Protein AF-A0A2E0BUH3-F1 (afdb_monomer)

Secondary structure (DSSP, 8-state):
--S-B-TTS-EEE---SSSSB--EEEEEE-TT--TTSPPEEEEEES-EEES-S---EEEEEEE-TT--EEEEEEEE----TT-EEESB-SEEE--TTSEEEEEE--BGGGTT-EEEEEEEETTEEEEEEEEEE-

Nearest PDB structures (foldseek):
  6oil-assembly1_A  TM=3.340E-01  e=2.137E-02  Homo sapiens
  4e42-assembly1_B  TM=4.053E-01  e=1.867E-01  Homo sapiens
  6dfx-assembly2_J  TM=4.328E-01  e=7.921E-01  Homo sapiens
  7yaq-assembly1_A-2  TM=2.863E-01  e=7.087E-01  Cucumis sativus
  7w4b-assembly1_A  TM=2.126E-01  e=9.893E-01  Cucumis sativus

pLDDT: mean 78.96, std 17.27, range [40.0, 96.69]

Structure (mmCIF, N/CA/C/O backbone):
data_AF-A0A2E0BUH3-F1
#
_entry.id   AF-A0A2E0BUH3-F1
#
loop_
_atom_site.group_PDB
_atom_site.id
_atom_site.type_symbol
_atom_site.label_atom_id
_atom_site.label_alt_id
_atom_site.label_comp_id
_atom_site.label_asym_id
_atom_site.label_entity_id
_atom_site.label_seq_id
_atom_site.pdbx_PDB_ins_code
_atom_site.Cartn_x
_atom_site.Cartn_y
_atom_site.Cartn_z
_atom_site.occupancy
_atom_site.B_iso_or_equiv
_atom_site.auth_seq_id
_atom_site.auth_comp_id
_atom_site.auth_asym_id
_atom_site.auth_atom_id
_atom_site.pdbx_PDB_model_num
ATOM 1 N N . MET A 1 1 ? -11.922 0.993 1.894 1.00 74.38 1 MET A N 1
ATOM 2 C CA . MET A 1 1 ? -11.289 0.314 0.738 1.00 74.38 1 MET A CA 1
ATOM 3 C C . MET A 1 1 ? -12.324 0.032 -0.353 1.00 74.38 1 MET A C 1
ATOM 5 O O . MET A 1 1 ? -13.446 -0.315 -0.006 1.00 74.38 1 MET A O 1
ATOM 9 N N . ARG A 1 2 ? -11.995 0.189 -1.646 1.00 84.69 2 ARG A N 1
ATOM 10 C CA . ARG A 1 2 ? -12.880 -0.177 -2.778 1.00 84.69 2 ARG A CA 1
ATOM 11 C C . ARG A 1 2 ? -12.245 -1.276 -3.639 1.00 84.69 2 ARG A C 1
ATOM 13 O O . ARG A 1 2 ? -12.084 -1.095 -4.842 1.00 84.69 2 ARG A O 1
ATOM 20 N N . LEU A 1 3 ? -11.856 -2.376 -3.005 1.00 91.62 3 LEU A N 1
ATOM 21 C CA . LEU A 1 3 ? -11.345 -3.572 -3.675 1.00 91.62 3 LEU A CA 1
ATOM 22 C C . LEU A 1 3 ? -12.260 -4.763 -3.367 1.00 91.62 3 LEU A C 1
ATOM 24 O O . LEU A 1 3 ? -12.865 -4.773 -2.289 1.00 91.62 3 LEU A O 1
ATOM 28 N N . PRO A 1 4 ? -12.398 -5.728 -4.293 1.00 93.75 4 PRO A N 1
ATOM 29 C CA . PRO A 1 4 ? -13.049 -6.998 -3.996 1.00 93.75 4 PRO A CA 1
ATOM 30 C C . PRO A 1 4 ? -12.311 -7.723 -2.865 1.00 93.75 4 PRO A C 1
ATOM 32 O O . PRO A 1 4 ? -11.097 -7.579 -2.730 1.00 93.75 4 PRO A O 1
ATOM 35 N N . ILE A 1 5 ? -13.066 -8.464 -2.052 1.00 94.25 5 ILE A N 1
ATOM 36 C CA . ILE A 1 5 ? -12.561 -9.238 -0.913 1.00 94.25 5 ILE A CA 1
ATOM 37 C C . ILE A 1 5 ? -12.883 -10.712 -1.165 1.00 94.25 5 ILE A C 1
ATOM 39 O O . ILE A 1 5 ? -13.989 -11.012 -1.629 1.00 94.25 5 ILE A O 1
ATOM 43 N N . ASP A 1 6 ? -11.941 -11.609 -0.885 1.00 94.38 6 ASP A N 1
ATOM 44 C CA . ASP A 1 6 ? -12.158 -13.056 -0.960 1.00 94.38 6 ASP A CA 1
ATOM 45 C C . ASP A 1 6 ? -12.832 -13.636 0.303 1.00 94.38 6 ASP A C 1
ATOM 47 O O . ASP A 1 6 ? -13.188 -12.927 1.245 1.00 94.38 6 ASP A O 1
ATOM 51 N N . GLU A 1 7 ? -13.032 -14.957 0.330 1.00 94.75 7 GLU A N 1
ATOM 52 C CA . GLU A 1 7 ? -13.618 -15.654 1.486 1.00 94.75 7 GLU A CA 1
ATOM 53 C C . GLU A 1 7 ? -12.701 -15.661 2.723 1.00 94.75 7 GLU A C 1
ATOM 55 O O . GLU A 1 7 ? -13.180 -15.877 3.838 1.00 94.75 7 GLU A O 1
ATOM 60 N N . ASN A 1 8 ? -11.401 -15.413 2.543 1.00 92.56 8 ASN A N 1
ATOM 61 C CA . ASN A 1 8 ? -10.409 -15.384 3.616 1.00 92.56 8 ASN A CA 1
ATOM 62 C C . ASN A 1 8 ? -10.214 -13.974 4.202 1.00 92.56 8 ASN A C 1
ATOM 64 O O . ASN A 1 8 ? -9.567 -13.840 5.239 1.00 92.56 8 ASN A O 1
ATOM 68 N N . GLY A 1 9 ? -10.793 -12.942 3.581 1.00 91.62 9 GLY A N 1
ATOM 69 C CA . GLY A 1 9 ? -10.703 -11.551 4.020 1.00 91.62 9 GLY A CA 1
ATOM 70 C C . GLY A 1 9 ? -9.609 -10.728 3.335 1.00 91.62 9 GLY A C 1
ATOM 71 O O . GLY A 1 9 ? -9.409 -9.578 3.724 1.00 91.62 9 GLY A O 1
ATOM 72 N N . TYR A 1 10 ? -8.936 -11.264 2.314 1.00 94.31 10 TYR A N 1
ATOM 73 C CA . TYR A 1 10 ? -7.927 -10.544 1.542 1.00 94.31 10 TYR A CA 1
ATOM 74 C C . TYR A 1 10 ? -8.568 -9.644 0.493 1.00 94.31 10 TYR A C 1
ATOM 76 O O . TYR A 1 10 ? -9.482 -10.048 -0.227 1.00 94.31 10 TYR A O 1
ATOM 84 N N . TYR A 1 11 ? -8.058 -8.421 0.374 1.00 95.56 11 TYR A N 1
ATOM 85 C CA . TYR A 1 11 ? -8.393 -7.540 -0.738 1.00 95.56 11 TYR A CA 1
ATOM 86 C C . TYR A 1 11 ? -7.643 -7.974 -1.996 1.00 95.56 11 TYR A C 1
ATOM 88 O O . TYR A 1 11 ? -6.508 -8.421 -1.909 1.00 95.56 11 TYR A O 1
ATOM 96 N N . HIS A 1 12 ? -8.232 -7.773 -3.169 1.00 96.12 12 HIS A N 1
ATOM 97 C CA . HIS A 1 12 ? -7.599 -8.111 -4.445 1.00 96.12 12 HIS A CA 1
ATOM 98 C C . HIS A 1 12 ? -7.391 -6.866 -5.302 1.00 96.12 12 HIS A C 1
ATOM 100 O O . HIS A 1 12 ? -8.346 -6.136 -5.586 1.00 96.12 12 HIS A O 1
ATOM 106 N N . LEU A 1 13 ? -6.145 -6.620 -5.709 1.00 95.56 13 LEU A N 1
ATOM 107 C CA . LEU A 1 13 ? -5.766 -5.558 -6.635 1.00 95.56 13 LEU A CA 1
ATOM 108 C C . LEU A 1 13 ? -5.236 -6.179 -7.929 1.00 95.56 13 LEU A C 1
ATOM 110 O O . LEU A 1 13 ? -4.133 -6.715 -7.952 1.00 95.56 13 LEU A O 1
ATOM 114 N N . GLU A 1 14 ? -5.996 -6.031 -9.015 1.00 96.00 14 GLU A N 1
ATOM 115 C CA . GLU A 1 14 ? -5.535 -6.393 -10.358 1.00 96.00 14 GLU A CA 1
ATOM 116 C C . GLU A 1 14 ? -4.419 -5.434 -10.799 1.00 96.00 14 GLU A C 1
ATOM 118 O O . GLU A 1 14 ? -4.626 -4.223 -10.947 1.00 96.00 14 GLU A O 1
ATOM 123 N N . MET A 1 15 ? -3.220 -5.975 -10.988 1.00 94.69 15 MET A N 1
ATOM 124 C CA . MET A 1 15 ? -2.023 -5.237 -11.354 1.00 94.69 15 MET A CA 1
ATOM 125 C C . MET A 1 15 ? -1.972 -4.992 -12.859 1.00 94.69 15 MET A C 1
ATOM 127 O O . MET A 1 15 ? -2.116 -5.890 -13.691 1.00 94.69 15 MET A O 1
ATOM 131 N N . ASN A 1 16 ? -1.665 -3.754 -13.234 1.00 91.44 16 ASN A N 1
ATOM 132 C CA . ASN A 1 16 ? -1.404 -3.410 -14.620 1.00 91.44 16 ASN A CA 1
ATOM 133 C C . ASN A 1 16 ? -0.047 -3.987 -15.061 1.00 91.44 16 ASN A C 1
ATOM 135 O O . ASN A 1 16 ? 1.004 -3.649 -14.516 1.00 91.44 16 ASN A O 1
ATOM 139 N N . ARG A 1 17 ? -0.071 -4.859 -16.075 1.00 89.69 17 ARG A N 1
ATOM 140 C CA . ARG A 1 17 ? 1.119 -5.545 -16.611 1.00 89.69 17 ARG A CA 1
ATOM 141 C C . ARG A 1 17 ? 1.897 -4.701 -17.628 1.00 89.69 17 ARG A C 1
ATOM 143 O O . ARG A 1 17 ? 3.080 -4.973 -17.868 1.00 89.69 17 ARG A O 1
ATOM 150 N N . ASP A 1 18 ? 1.255 -3.672 -18.176 1.00 90.00 18 ASP A N 1
ATOM 151 C CA . ASP A 1 18 ? 1.815 -2.759 -19.175 1.00 90.00 18 ASP A CA 1
ATOM 152 C C . ASP A 1 18 ? 2.569 -1.584 -18.536 1.00 90.00 18 ASP A C 1
ATOM 154 O O . ASP A 1 18 ? 3.440 -0.987 -19.172 1.00 90.00 18 ASP A O 1
ATOM 158 N N . THR A 1 19 ? 2.277 -1.257 -17.273 1.00 85.94 19 THR A N 1
ATOM 159 C CA . THR A 1 19 ? 2.967 -0.206 -16.515 1.00 85.94 19 THR A CA 1
ATOM 160 C C . THR A 1 19 ? 3.882 -0.790 -15.443 1.00 85.94 19 THR A C 1
ATOM 162 O O . THR A 1 19 ? 3.703 -1.910 -14.972 1.00 85.94 19 THR A O 1
ATOM 165 N N . TRP A 1 20 ? 4.907 -0.028 -15.049 1.00 84.56 20 TRP A N 1
ATOM 166 C CA . TRP A 1 20 ? 5.793 -0.446 -13.958 1.00 84.56 20 TRP A CA 1
ATOM 167 C C . TRP A 1 20 ? 5.084 -0.428 -12.600 1.00 84.56 20 TRP A C 1
ATOM 169 O O . TRP A 1 20 ? 5.281 -1.337 -11.803 1.00 84.56 20 TRP A O 1
ATOM 179 N N . GLN A 1 21 ? 4.244 0.582 -12.355 1.00 86.69 21 GLN A N 1
ATOM 180 C CA . GLN A 1 21 ? 3.483 0.763 -11.118 1.00 86.69 21 GLN A CA 1
ATOM 181 C C . GLN A 1 21 ? 1.981 0.658 -11.378 1.00 86.69 21 GLN A C 1
ATOM 183 O O . GLN A 1 21 ? 1.492 1.125 -12.411 1.00 86.69 21 GLN A O 1
ATOM 188 N N . THR A 1 22 ? 1.258 0.111 -10.402 1.00 92.31 22 THR A N 1
ATOM 189 C CA . THR A 1 22 ? -0.207 0.170 -10.321 1.00 92.31 22 THR A CA 1
ATOM 190 C C . THR A 1 22 ? -0.579 0.989 -9.098 1.00 92.31 22 THR A C 1
ATOM 192 O O . THR A 1 22 ? -0.229 0.616 -7.986 1.00 92.31 22 THR A O 1
ATOM 195 N N . THR A 1 23 ? -1.259 2.122 -9.284 1.00 92.94 23 THR A N 1
ATOM 196 C CA . THR A 1 23 ? -1.650 2.988 -8.167 1.00 92.94 23 THR A CA 1
ATOM 197 C C . THR A 1 23 ? -3.065 2.680 -7.694 1.00 92.94 23 THR A C 1
ATOM 199 O O . THR A 1 23 ? -3.985 2.519 -8.496 1.00 92.94 23 THR A O 1
ATOM 202 N N . HIS A 1 24 ? -3.261 2.623 -6.379 1.00 93.75 24 HIS A N 1
ATOM 203 C CA . HIS A 1 24 ? -4.581 2.435 -5.787 1.00 93.75 24 HIS A CA 1
ATOM 204 C C . HIS A 1 24 ? -4.749 3.277 -4.522 1.00 93.75 24 HIS A C 1
ATOM 206 O O . HIS A 1 24 ? -3.831 3.412 -3.715 1.00 93.75 24 HIS A O 1
ATOM 212 N N . ARG A 1 25 ? -5.943 3.852 -4.334 1.00 93.56 25 ARG A N 1
ATOM 213 C CA . ARG A 1 25 ? -6.245 4.687 -3.168 1.00 93.56 25 ARG A CA 1
ATOM 214 C C . ARG A 1 25 ? -6.928 3.879 -2.073 1.00 93.56 25 ARG A C 1
ATOM 216 O O . ARG A 1 25 ? -8.054 3.418 -2.249 1.00 93.56 25 ARG A O 1
ATOM 223 N N . ILE A 1 26 ? -6.292 3.835 -0.913 1.00 91.38 26 ILE A N 1
ATOM 224 C CA . ILE A 1 26 ? -6.879 3.368 0.338 1.00 91.38 26 ILE A CA 1
ATOM 225 C C . ILE A 1 26 ? -7.572 4.558 1.005 1.00 91.38 26 ILE A C 1
ATOM 227 O O . ILE A 1 26 ? -6.994 5.635 1.133 1.00 91.38 26 ILE A O 1
ATOM 231 N N . SER A 1 27 ? -8.828 4.381 1.409 1.00 90.00 27 SER A N 1
ATOM 232 C CA . SER A 1 27 ? -9.607 5.407 2.104 1.00 90.00 27 SER A CA 1
ATOM 233 C C . SER A 1 27 ? -10.285 4.823 3.339 1.00 90.00 27 SER A C 1
ATOM 235 O O . SER A 1 27 ? -10.801 3.697 3.290 1.00 90.00 27 SER A O 1
ATOM 237 N N . GLY A 1 28 ? -10.325 5.613 4.408 1.00 86.81 28 GLY A N 1
ATOM 238 C CA . GLY A 1 28 ? -10.940 5.278 5.692 1.00 86.81 28 GLY A CA 1
ATOM 239 C C . GLY A 1 28 ? -11.595 6.499 6.336 1.00 86.81 28 GLY A C 1
ATOM 240 O O . GLY A 1 28 ? -11.470 7.616 5.835 1.00 86.81 28 GLY A O 1
ATOM 241 N N . ASN A 1 29 ? -12.302 6.295 7.445 1.00 88.62 29 ASN A N 1
ATOM 242 C CA . ASN A 1 29 ? -12.915 7.374 8.219 1.00 88.62 29 ASN A CA 1
ATOM 243 C C . ASN A 1 29 ? -12.557 7.221 9.701 1.00 88.62 29 ASN A C 1
ATOM 245 O O . ASN A 1 29 ? -12.608 6.118 10.241 1.00 88.62 29 ASN A O 1
ATOM 249 N N . VAL A 1 30 ? -12.184 8.323 10.348 1.00 83.00 30 VAL A N 1
ATOM 250 C CA . VAL A 1 30 ? -11.795 8.333 11.759 1.00 83.00 30 VAL A CA 1
ATOM 251 C C . VAL A 1 30 ? -13.041 8.341 12.649 1.00 83.00 30 VAL A C 1
ATOM 253 O O . VAL A 1 30 ? -13.807 9.304 12.671 1.00 83.00 30 VAL A O 1
ATOM 256 N N . SER A 1 31 ? -13.226 7.291 13.451 1.00 79.12 31 SER A N 1
ATOM 257 C CA . SER A 1 31 ? -14.321 7.218 14.423 1.00 79.12 31 SER A CA 1
ATOM 258 C C . SER A 1 31 ? -14.162 8.258 15.536 1.00 79.12 31 SER A C 1
ATOM 260 O O . SER A 1 31 ? -13.088 8.379 16.123 1.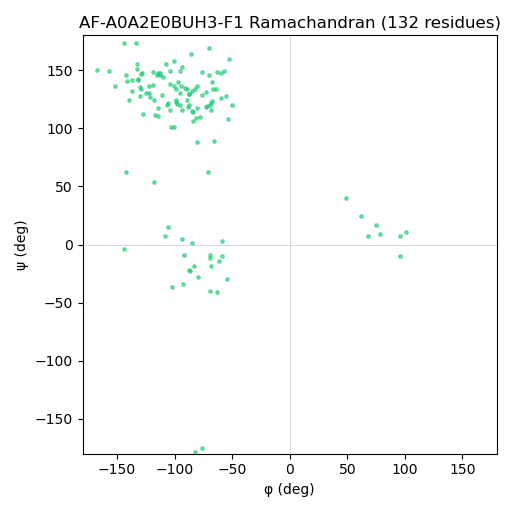00 79.12 31 SER A O 1
ATOM 262 N N . GLY A 1 32 ? -15.238 8.973 15.876 1.00 73.25 32 GLY A N 1
ATOM 263 C CA . GLY A 1 32 ? -15.213 9.980 1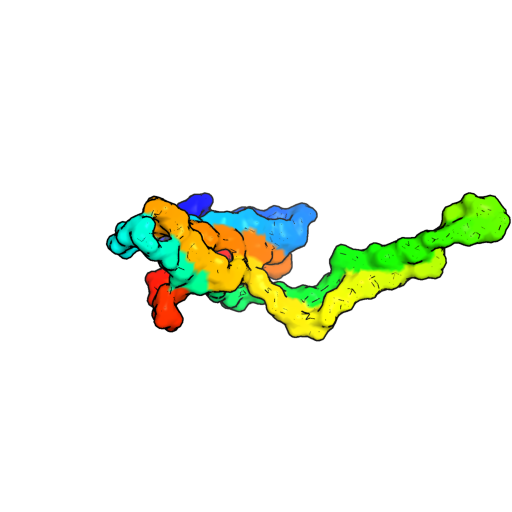6.947 1.00 73.25 32 GLY A CA 1
ATOM 264 C C . GLY A 1 32 ? -14.512 11.287 16.562 1.00 73.25 32 GLY A C 1
ATOM 265 O O . GLY A 1 32 ? -14.159 12.072 17.442 1.00 73.25 32 GLY A O 1
ATOM 266 N N . TYR A 1 33 ? -14.316 11.523 15.261 1.00 71.69 33 TYR A N 1
ATOM 267 C CA . TYR A 1 33 ? -13.702 12.738 14.746 1.00 71.69 33 TYR A CA 1
ATOM 268 C C . TYR A 1 33 ? -14.433 14.002 15.224 1.00 71.69 33 TYR A C 1
ATOM 270 O O . TYR A 1 33 ? -15.646 14.150 15.062 1.00 71.69 33 TYR A O 1
ATOM 278 N N . GLN A 1 34 ? -13.672 14.935 15.794 1.00 68.81 34 GLN A N 1
ATOM 279 C CA . GLN A 1 34 ? -14.138 16.282 16.094 1.00 68.81 34 GLN A CA 1
ATOM 280 C C . GLN A 1 34 ? -13.520 17.231 15.071 1.00 68.81 34 GLN A C 1
ATOM 282 O O . GLN A 1 34 ? -12.299 17.345 14.996 1.00 68.81 34 GLN A O 1
ATOM 287 N N . ALA A 1 35 ? -14.368 17.947 14.327 1.00 63.72 35 ALA A N 1
ATOM 288 C CA . ALA A 1 35 ? -14.006 18.807 13.190 1.00 63.72 35 ALA A CA 1
ATOM 289 C C . ALA A 1 35 ? -13.017 19.953 13.493 1.00 63.72 35 ALA A C 1
ATOM 291 O O . ALA A 1 35 ? -12.722 20.770 12.626 1.00 63.72 35 ALA A O 1
ATOM 292 N N . GLN A 1 36 ? -12.523 20.048 14.727 1.00 64.56 36 GLN A N 1
ATOM 293 C CA . GLN A 1 36 ? -11.618 21.097 15.176 1.00 64.56 36 GLN A CA 1
ATOM 294 C C . GLN A 1 36 ? -10.142 20.777 14.918 1.00 64.56 36 GLN A C 1
ATOM 296 O O . GLN A 1 36 ? -9.353 21.717 14.843 1.00 64.56 36 GLN A O 1
ATOM 301 N N . VAL A 1 37 ? -9.747 19.503 14.767 1.00 77.25 37 VAL A N 1
ATOM 302 C CA . VAL A 1 37 ? -8.332 19.139 14.561 1.00 77.25 37 VAL A CA 1
ATOM 303 C C . VAL A 1 37 ? -8.200 18.030 13.514 1.00 77.25 37 VAL A C 1
ATOM 305 O O . VAL A 1 37 ? -8.807 16.974 13.683 1.00 77.25 37 VAL A O 1
ATOM 308 N N . PRO A 1 38 ? -7.416 18.223 12.435 1.00 83.12 38 PRO A N 1
ATOM 309 C CA . PRO A 1 38 ? -7.125 17.149 11.493 1.00 83.12 38 PRO A CA 1
ATOM 310 C C . PRO A 1 38 ? -6.330 16.036 12.184 1.00 83.12 38 PRO A C 1
ATOM 312 O O . PRO A 1 38 ? -5.356 16.291 12.893 1.00 83.12 38 PRO A O 1
ATOM 315 N N . VAL A 1 39 ? -6.743 14.793 11.963 1.00 87.56 39 VAL A N 1
ATOM 316 C CA . VAL A 1 39 ? -6.094 13.609 12.523 1.00 87.56 39 VAL A CA 1
ATOM 317 C C . VAL A 1 39 ? -5.009 13.144 11.564 1.00 87.56 39 VAL A C 1
ATOM 319 O O . VAL A 1 39 ? -5.272 12.914 10.385 1.00 87.56 39 VAL A O 1
ATOM 322 N N . MET A 1 40 ? -3.784 13.025 12.072 1.00 89.50 40 MET A N 1
ATOM 323 C CA . MET A 1 40 ? -2.650 12.483 11.330 1.00 89.50 40 MET A CA 1
ATOM 324 C C . MET A 1 40 ? -2.603 10.963 11.491 1.00 89.50 40 MET A C 1
ATOM 326 O O . MET A 1 40 ? -2.618 10.462 12.615 1.00 89.50 40 MET A O 1
ATOM 330 N N . VAL A 1 41 ? -2.500 10.248 10.374 1.00 90.75 41 VAL A N 1
ATOM 331 C CA . VAL A 1 41 ? -2.322 8.791 10.328 1.00 90.75 41 VAL A CA 1
ATOM 332 C C . VAL A 1 41 ? -1.046 8.488 9.557 1.00 90.75 41 VAL A C 1
ATOM 334 O O . VAL A 1 41 ? -0.845 9.025 8.465 1.00 90.75 41 VAL A O 1
ATOM 337 N N . ASN A 1 42 ? -0.186 7.654 10.136 1.00 91.69 42 ASN A N 1
ATOM 338 C CA . ASN A 1 42 ? 1.002 7.137 9.466 1.00 91.69 42 ASN A CA 1
ATOM 339 C C . ASN A 1 42 ? 0.694 5.790 8.819 1.00 91.69 42 ASN A C 1
ATOM 341 O O . ASN A 1 42 ? -0.172 5.059 9.294 1.00 91.69 42 ASN A O 1
ATOM 345 N N . TRP A 1 43 ? 1.416 5.465 7.759 1.00 90.69 43 TRP A N 1
ATOM 346 C CA . TRP A 1 43 ? 1.233 4.245 6.995 1.00 90.69 43 TRP A CA 1
ATOM 347 C C . TRP A 1 43 ? 2.572 3.567 6.764 1.00 90.69 43 TRP A C 1
ATOM 349 O O . TRP A 1 43 ? 3.582 4.230 6.514 1.00 90.69 43 TRP A O 1
ATOM 359 N N . GLU A 1 44 ? 2.561 2.244 6.816 1.00 88.44 44 GLU A N 1
ATOM 360 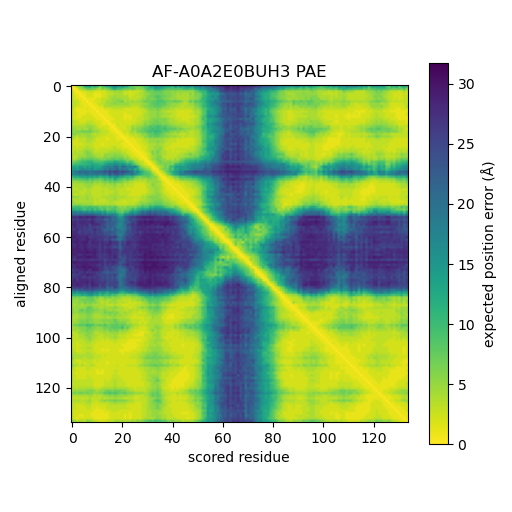C CA . GLU A 1 44 ? 3.728 1.421 6.537 1.00 88.44 44 GLU A CA 1
ATOM 361 C C . GLU A 1 44 ? 3.327 0.224 5.681 1.00 88.44 44 GLU A C 1
ATOM 363 O O . GLU A 1 44 ? 2.245 -0.331 5.858 1.00 88.44 44 GLU A O 1
ATOM 368 N N . SER A 1 45 ? 4.189 -0.140 4.734 1.00 89.12 45 SER A N 1
ATOM 369 C CA . SER A 1 45 ? 4.032 -1.316 3.883 1.00 89.12 45 SER A CA 1
ATOM 370 C C . SER A 1 45 ? 5.142 -2.319 4.167 1.00 89.12 45 SER A C 1
ATOM 372 O O . SER A 1 45 ? 6.272 -1.920 4.454 1.00 89.12 45 SER A O 1
ATOM 374 N N . ASP A 1 46 ? 4.844 -3.604 4.029 1.00 86.62 46 ASP A N 1
ATOM 375 C CA . ASP A 1 46 ? 5.832 -4.686 4.080 1.00 86.62 46 ASP A CA 1
ATOM 376 C C . ASP A 1 46 ? 6.611 -4.854 2.764 1.00 86.62 46 ASP A C 1
ATOM 378 O O . ASP A 1 46 ? 7.772 -5.259 2.789 1.00 86.62 46 ASP A O 1
ATOM 382 N N . LEU A 1 47 ? 6.014 -4.492 1.622 1.00 84.94 47 LEU A N 1
ATOM 383 C CA . LEU A 1 47 ? 6.681 -4.529 0.321 1.00 84.94 47 LEU A CA 1
ATOM 384 C C . LEU A 1 47 ? 7.379 -3.207 -0.020 1.00 84.94 47 LEU A C 1
ATOM 386 O O . LEU A 1 47 ? 6.802 -2.114 0.068 1.00 84.94 47 LEU A O 1
ATOM 390 N N . TYR A 1 48 ? 8.614 -3.342 -0.500 1.00 80.50 48 TYR A N 1
ATOM 391 C CA . TYR A 1 48 ? 9.491 -2.275 -0.972 1.00 80.50 48 TYR A CA 1
ATOM 392 C C . TYR A 1 48 ? 10.021 -2.650 -2.352 1.00 80.50 48 TYR A C 1
ATOM 394 O O . TYR A 1 48 ? 10.252 -3.826 -2.638 1.00 80.50 48 TYR A O 1
ATOM 402 N N . TRP A 1 49 ? 10.235 -1.662 -3.213 1.00 73.56 49 TRP A N 1
ATOM 403 C CA . TRP A 1 49 ? 10.933 -1.872 -4.476 1.00 73.56 49 TRP A CA 1
ATOM 404 C C . TRP A 1 49 ? 12.268 -1.140 -4.459 1.00 73.56 49 TRP A C 1
ATOM 406 O O . TRP A 1 49 ? 12.415 -0.082 -3.852 1.00 73.56 49 TRP A O 1
ATOM 416 N N . VAL A 1 50 ? 13.263 -1.730 -5.110 1.00 64.25 50 VAL A N 1
ATOM 417 C CA . VAL A 1 50 ? 14.607 -1.158 -5.182 1.00 64.25 50 VAL A CA 1
ATOM 418 C C . VAL A 1 50 ? 14.723 -0.364 -6.473 1.00 64.25 50 VAL A C 1
ATOM 420 O O . VAL A 1 50 ? 14.424 -0.881 -7.551 1.00 64.25 50 VAL A O 1
ATOM 423 N N . LEU A 1 51 ? 15.211 0.873 -6.372 1.00 60.00 51 LEU A N 1
ATOM 424 C CA . LEU A 1 51 ? 15.693 1.640 -7.519 1.00 60.00 51 LEU A CA 1
ATOM 425 C C . LEU A 1 51 ? 16.944 0.945 -8.083 1.00 60.00 51 LEU A C 1
ATOM 427 O O . LEU A 1 51 ? 18.067 1.190 -7.645 1.00 60.00 51 LEU A O 1
ATOM 431 N N . GLY A 1 52 ? 16.739 0.009 -9.007 1.00 53.25 52 GLY A N 1
ATOM 432 C CA . GLY A 1 52 ? 17.804 -0.811 -9.593 1.00 53.25 52 GLY A CA 1
ATOM 433 C C . GLY A 1 52 ? 17.608 -1.124 -11.072 1.00 53.25 52 GLY A C 1
ATOM 434 O O . GLY A 1 52 ? 18.485 -1.724 -11.693 1.00 53.25 52 GLY A O 1
ATOM 435 N N . ASP A 1 53 ? 16.492 -0.710 -11.659 1.00 46.91 53 ASP A N 1
ATOM 436 C CA . ASP A 1 53 ? 16.247 -0.830 -13.082 1.00 46.91 53 ASP A CA 1
ATOM 437 C C . ASP A 1 53 ? 16.624 0.465 -13.805 1.00 46.91 53 ASP A C 1
ATOM 439 O O . ASP A 1 53 ? 16.625 1.578 -13.278 1.00 46.91 53 ASP A O 1
ATOM 443 N N . THR A 1 54 ? 17.043 0.295 -15.048 1.00 54.38 54 THR A N 1
ATOM 444 C CA . THR A 1 54 ? 17.496 1.348 -15.949 1.00 54.38 54 THR A CA 1
ATOM 445 C C . THR A 1 54 ? 16.301 2.208 -16.400 1.00 54.38 54 THR A C 1
ATOM 447 O O . THR A 1 54 ? 15.957 2.226 -17.576 1.00 54.38 54 THR A O 1
ATOM 450 N N . LEU A 1 55 ? 15.619 2.887 -15.470 1.00 50.72 55 LEU A N 1
ATOM 451 C CA . LEU A 1 55 ? 14.345 3.593 -15.699 1.00 50.72 55 LEU A CA 1
ATOM 452 C C . LEU A 1 55 ? 14.466 4.840 -16.579 1.00 50.72 55 LEU A C 1
ATOM 454 O O . LEU A 1 55 ? 13.455 5.408 -16.989 1.00 50.72 55 LEU A O 1
ATOM 458 N N . GLY A 1 56 ? 15.684 5.277 -16.894 1.00 50.31 56 GLY A N 1
ATOM 459 C CA . GLY A 1 56 ? 15.885 6.408 -17.782 1.00 50.31 56 GLY A CA 1
ATOM 460 C C . GLY A 1 56 ? 17.317 6.562 -18.265 1.00 50.31 56 GLY A C 1
ATOM 461 O O . GLY A 1 56 ? 18.285 6.230 -17.578 1.00 50.31 56 GLY A O 1
ATOM 462 N N . TYR A 1 57 ? 17.441 7.116 -19.466 1.00 46.19 57 TYR A N 1
ATOM 463 C CA . TYR A 1 57 ? 18.695 7.603 -20.011 1.00 46.19 57 TYR A CA 1
ATOM 464 C C . TYR A 1 57 ? 18.552 9.085 -20.360 1.00 46.19 57 TYR A C 1
ATOM 466 O O . TYR A 1 57 ? 17.548 9.508 -20.931 1.00 46.19 57 TYR A O 1
ATOM 474 N N . ILE A 1 58 ? 19.554 9.890 -20.017 1.00 52.75 58 ILE A N 1
ATOM 475 C CA . ILE A 1 58 ? 19.672 11.255 -20.530 1.00 52.75 58 ILE A CA 1
ATOM 476 C C . ILE A 1 58 ? 20.459 11.162 -21.834 1.00 52.75 58 ILE A C 1
ATOM 478 O O . ILE A 1 58 ? 21.620 10.747 -21.833 1.00 52.75 58 ILE A O 1
ATOM 482 N N . VAL A 1 59 ? 19.835 11.555 -22.948 1.00 51.44 59 VAL A N 1
ATOM 483 C CA . VAL A 1 59 ? 20.549 11.750 -24.215 1.00 51.44 59 VAL A CA 1
ATOM 484 C C . VAL A 1 59 ? 21.136 13.143 -24.216 1.00 51.44 59 VAL A C 1
ATOM 486 O O . VAL A 1 59 ? 20.408 14.137 -24.256 1.00 51.44 59 VAL A O 1
ATOM 489 N N . LYS A 1 60 ? 22.462 13.231 -24.227 1.00 48.84 60 LYS A N 1
ATOM 490 C CA . LYS A 1 60 ? 23.122 14.497 -24.519 1.00 48.84 60 LYS A CA 1
ATOM 491 C C . LYS A 1 60 ? 23.215 14.659 -26.033 1.00 48.84 60 LYS A C 1
ATOM 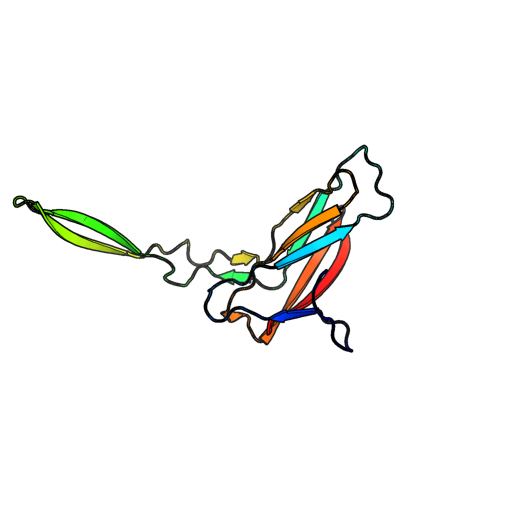493 O O . LYS A 1 60 ? 24.020 13.997 -26.688 1.00 48.84 60 LYS A O 1
ATOM 498 N N . SER A 1 61 ? 22.392 15.543 -26.586 1.00 52.09 61 SER A N 1
ATOM 499 C CA . SER A 1 61 ? 22.454 15.928 -27.997 1.00 52.09 61 SER A CA 1
ATOM 500 C C . SER A 1 61 ? 23.098 17.295 -28.172 1.00 52.09 61 SER A C 1
ATOM 502 O O . SER A 1 61 ? 22.796 18.225 -27.424 1.00 52.09 61 SER A O 1
ATOM 504 N N . GLY A 1 62 ? 23.955 17.420 -29.178 1.00 56.50 62 GLY A N 1
ATOM 505 C CA . GLY A 1 62 ? 24.537 18.685 -29.611 1.00 56.50 62 GLY A CA 1
ATOM 506 C C . GLY A 1 62 ? 24.470 18.815 -31.129 1.00 56.50 62 GLY A C 1
ATOM 507 O O . GLY A 1 62 ? 24.087 17.875 -31.828 1.00 56.50 62 GLY A O 1
ATOM 508 N N . TYR A 1 63 ? 24.848 19.986 -31.626 1.00 49.84 63 TYR A N 1
ATOM 509 C CA . TYR A 1 63 ? 25.055 20.213 -33.051 1.00 49.84 63 TYR A CA 1
ATOM 510 C C . TYR A 1 63 ? 26.543 20.070 -33.365 1.00 49.84 63 TYR A C 1
ATOM 512 O O . TYR A 1 63 ? 27.380 20.534 -32.590 1.00 49.84 63 TYR A O 1
ATOM 520 N N . THR A 1 64 ? 26.871 19.449 -34.496 1.00 56.50 64 THR A N 1
ATOM 521 C CA . THR A 1 64 ? 28.202 19.605 -35.097 1.00 56.50 64 THR A CA 1
ATOM 522 C C . THR A 1 64 ? 28.352 21.022 -35.658 1.00 56.50 64 THR A C 1
ATOM 524 O O . THR A 1 64 ? 27.364 21.744 -35.804 1.00 56.50 64 THR A O 1
ATOM 527 N N . ASP A 1 65 ? 29.567 21.415 -36.044 1.00 57.50 65 ASP A N 1
ATOM 528 C CA . ASP A 1 65 ? 29.840 22.721 -36.676 1.00 57.50 65 ASP A CA 1
ATOM 529 C C . ASP A 1 65 ? 29.060 22.947 -37.995 1.00 57.50 65 ASP A C 1
ATOM 531 O O . ASP A 1 65 ? 29.003 24.060 -38.514 1.00 57.50 65 ASP A O 1
ATOM 535 N N . GLU A 1 66 ? 28.412 21.899 -38.516 1.00 66.12 66 GLU A N 1
ATOM 536 C CA . GLU A 1 66 ? 27.550 21.902 -39.703 1.00 66.12 66 GLU A CA 1
ATOM 537 C C . GLU A 1 66 ? 26.045 21.805 -39.366 1.00 66.12 66 GLU A C 1
ATOM 539 O O . GLU A 1 66 ? 25.231 21.527 -40.243 1.00 66.12 66 GLU A O 1
ATOM 544 N N . TRP A 1 67 ? 25.649 22.030 -38.105 1.00 50.91 67 TRP A N 1
ATOM 545 C CA . TRP A 1 67 ? 24.250 22.002 -37.638 1.00 50.91 67 TRP A CA 1
ATOM 546 C C . TRP A 1 67 ? 23.531 20.652 -37.792 1.00 50.91 67 TRP A C 1
ATOM 548 O O . TRP A 1 67 ? 22.301 20.590 -37.824 1.00 50.91 67 TRP A O 1
ATOM 558 N N . VAL A 1 68 ? 24.277 19.547 -37.832 1.00 54.47 68 VAL A N 1
ATOM 559 C CA . VAL A 1 68 ? 23.702 18.197 -37.839 1.00 54.47 68 VAL A CA 1
ATOM 560 C C . VAL A 1 68 ? 23.434 17.754 -36.403 1.00 54.47 68 VAL A C 1
ATOM 562 O O . VAL A 1 68 ? 24.295 17.892 -35.533 1.00 54.47 68 VAL A O 1
ATOM 565 N N . TYR A 1 69 ? 22.236 17.222 -36.152 1.00 40.00 69 TYR A N 1
ATOM 566 C CA . TYR A 1 69 ? 21.865 16.668 -34.851 1.00 40.00 69 TYR A CA 1
ATOM 567 C C . TYR A 1 69 ? 22.654 15.385 -34.580 1.00 40.00 69 TYR A C 1
ATOM 569 O O . TYR A 1 69 ? 22.531 14.413 -35.329 1.00 40.00 69 TYR A O 1
ATOM 577 N N . VAL A 1 70 ? 23.436 15.366 -33.500 1.00 50.25 70 VAL A N 1
ATOM 578 C CA . VAL A 1 70 ? 24.188 14.180 -33.078 1.00 50.25 70 VAL A CA 1
ATOM 579 C C . VAL A 1 70 ? 23.944 13.918 -31.591 1.00 50.25 70 VAL A C 1
ATOM 581 O O . VAL A 1 70 ? 24.094 14.805 -30.748 1.00 50.25 70 VAL A O 1
ATOM 584 N N . ALA A 1 71 ? 23.545 12.686 -31.265 1.00 53.69 71 ALA A N 1
ATOM 585 C CA . ALA A 1 71 ? 23.490 12.182 -29.896 1.00 53.69 71 ALA A CA 1
ATOM 586 C C . ALA A 1 71 ? 24.884 11.664 -29.513 1.00 53.69 71 ALA A C 1
ATOM 588 O O . ALA A 1 71 ? 25.367 10.709 -30.117 1.00 53.69 71 ALA A O 1
ATOM 589 N N . TYR A 1 72 ? 25.545 12.319 -28.557 1.00 51.44 72 TYR A N 1
ATOM 590 C CA . TYR A 1 72 ? 26.949 12.044 -28.224 1.00 51.44 72 TYR A CA 1
ATOM 591 C C . TYR A 1 72 ? 27.115 11.022 -27.106 1.00 51.44 72 TYR A C 1
ATOM 593 O O . TYR A 1 72 ? 28.081 10.269 -27.123 1.00 51.44 72 TYR A O 1
ATOM 601 N N . ASP A 1 73 ? 26.201 11.008 -26.134 1.00 44.00 73 ASP A N 1
ATOM 602 C CA . ASP A 1 73 ? 26.322 10.130 -24.977 1.00 44.00 73 ASP A CA 1
ATOM 603 C C . ASP A 1 73 ? 24.947 9.776 -24.413 1.00 44.00 73 ASP A C 1
ATOM 605 O O . ASP A 1 73 ? 24.067 10.636 -24.285 1.00 44.00 73 ASP A O 1
ATOM 609 N N . THR A 1 74 ? 24.779 8.497 -24.089 1.00 53.06 74 THR A N 1
ATOM 610 C CA . THR A 1 74 ? 23.611 7.976 -23.375 1.00 53.06 74 THR A CA 1
ATOM 611 C C . THR A 1 74 ? 24.050 7.736 -21.942 1.00 53.06 74 THR A C 1
ATOM 613 O O . THR A 1 74 ? 24.727 6.752 -21.656 1.00 53.06 74 THR A O 1
ATOM 616 N N . VAL A 1 75 ? 23.704 8.649 -21.036 1.00 50.91 75 VAL A N 1
ATOM 617 C CA . VAL A 1 75 ? 24.022 8.484 -19.614 1.00 50.91 75 VAL A CA 1
ATOM 618 C C . VAL A 1 75 ? 22.830 7.825 -18.943 1.00 50.91 75 VAL A C 1
ATOM 620 O O . VAL A 1 75 ? 21.743 8.403 -18.895 1.00 50.91 75 VAL A O 1
ATOM 623 N N . TYR A 1 76 ? 23.028 6.616 -18.426 1.00 46.00 76 TYR A N 1
ATOM 624 C CA . TYR A 1 76 ? 22.025 5.952 -17.604 1.00 46.00 76 TYR A CA 1
ATOM 625 C C . TYR A 1 76 ? 21.873 6.708 -16.287 1.00 46.00 76 TYR A C 1
ATOM 627 O O . TYR A 1 76 ? 22.846 6.906 -15.558 1.00 46.00 76 TYR A O 1
ATOM 635 N N . VAL A 1 77 ? 20.649 7.140 -15.985 1.00 47.75 77 VAL A N 1
ATOM 636 C CA . VAL A 1 77 ? 20.327 7.697 -14.673 1.00 47.75 77 VAL A CA 1
ATOM 637 C C . VAL A 1 77 ? 20.107 6.514 -13.745 1.00 47.75 77 VAL A C 1
ATOM 639 O O . VAL A 1 77 ? 18.999 6.008 -13.609 1.00 47.75 77 VAL A O 1
ATOM 642 N N . THR A 1 78 ? 21.181 6.034 -13.130 1.00 47.28 78 THR A N 1
ATOM 643 C CA . THR A 1 78 ? 21.061 5.155 -11.971 1.00 47.28 78 THR A CA 1
ATOM 644 C C . THR A 1 78 ? 20.743 6.048 -10.777 1.00 47.28 78 THR A C 1
ATOM 646 O O . THR A 1 78 ? 21.603 6.821 -10.345 1.00 47.28 78 THR A O 1
ATOM 649 N N . GLY A 1 79 ? 19.518 5.976 -10.250 1.00 47.44 79 GLY A N 1
ATOM 650 C CA . GLY A 1 79 ? 19.265 6.406 -8.872 1.00 47.44 79 GLY A CA 1
ATOM 651 C C . GLY A 1 79 ? 20.248 5.705 -7.927 1.00 47.44 79 GLY A C 1
ATOM 652 O O . GLY A 1 79 ? 20.857 4.701 -8.305 1.00 47.44 79 GLY A O 1
ATOM 653 N N . PHE A 1 80 ? 20.469 6.253 -6.732 1.00 47.56 80 PHE A N 1
ATOM 654 C CA . PHE A 1 80 ? 21.393 5.666 -5.763 1.00 47.56 80 PHE A CA 1
ATOM 655 C C . PHE A 1 80 ? 21.027 4.190 -5.530 1.00 47.56 80 PHE A C 1
ATOM 657 O O . PHE A 1 80 ? 19.992 3.878 -4.949 1.00 47.56 80 PHE A O 1
ATOM 664 N N . SER A 1 81 ? 21.858 3.281 -6.047 1.00 44.41 81 SER A N 1
ATOM 665 C CA . SER A 1 81 ? 21.689 1.835 -5.899 1.00 44.41 81 SER A CA 1
ATOM 666 C C . SER A 1 81 ? 21.473 1.495 -4.424 1.00 44.41 81 SER A C 1
ATOM 668 O O . SER A 1 81 ? 22.364 1.743 -3.611 1.00 44.41 81 SER A O 1
ATOM 670 N N . GLY A 1 82 ? 20.331 0.887 -4.100 1.00 49.34 82 GLY A N 1
ATOM 671 C CA . GLY A 1 82 ? 20.013 0.430 -2.743 1.00 49.34 82 GLY A CA 1
ATOM 672 C C . GLY A 1 82 ? 19.082 1.336 -1.936 1.00 49.34 82 GLY A C 1
ATOM 673 O O . GLY A 1 82 ? 18.935 1.108 -0.739 1.00 49.34 82 GLY A O 1
ATOM 674 N N . GLU A 1 83 ? 18.446 2.339 -2.547 1.00 58.12 83 GLU A N 1
ATOM 675 C CA . GLU A 1 83 ? 17.356 3.070 -1.896 1.00 58.12 83 GLU A CA 1
ATOM 676 C C . GLU A 1 83 ? 16.043 2.276 -2.040 1.00 58.12 83 GLU A C 1
ATOM 678 O O . GLU A 1 83 ? 15.502 2.112 -3.138 1.00 58.12 83 GLU A O 1
ATOM 683 N N . GLU A 1 84 ? 15.579 1.711 -0.923 1.00 66.94 84 GLU A N 1
ATOM 684 C CA . GLU A 1 84 ? 14.296 1.016 -0.824 1.00 66.94 84 GLU A CA 1
ATOM 685 C C . GLU A 1 84 ? 13.157 2.036 -0.866 1.00 66.94 84 GLU A C 1
ATOM 687 O O . GLU A 1 84 ? 13.021 2.897 0.007 1.00 66.94 84 GLU A O 1
ATOM 692 N N . VAL A 1 85 ? 12.310 1.932 -1.885 1.00 75.75 85 VAL A N 1
ATOM 693 C CA . VAL A 1 85 ? 11.133 2.777 -2.037 1.00 75.75 85 VAL A CA 1
ATOM 694 C C . VAL A 1 85 ? 9.914 2.019 -1.530 1.00 75.75 85 VAL A C 1
ATOM 696 O O . VAL A 1 85 ? 9.599 0.918 -1.987 1.00 75.75 85 VAL A O 1
ATOM 699 N N . ARG A 1 86 ? 9.211 2.630 -0.574 1.00 80.06 86 ARG A N 1
ATOM 700 C CA . ARG A 1 86 ? 7.957 2.102 -0.022 1.00 80.06 86 ARG A CA 1
ATOM 701 C C . ARG A 1 86 ? 6.883 2.043 -1.100 1.00 80.06 86 ARG A C 1
ATOM 703 O O . ARG A 1 86 ? 6.805 2.911 -1.969 1.00 80.06 86 ARG A O 1
ATOM 710 N N . THR A 1 87 ? 5.998 1.063 -0.984 1.00 85.94 87 THR A N 1
ATOM 711 C CA . THR A 1 87 ? 4.807 0.958 -1.836 1.00 85.94 87 THR A CA 1
ATOM 712 C C . THR A 1 87 ? 3.635 1.791 -1.316 1.00 85.94 87 THR A C 1
ATOM 714 O O . THR A 1 87 ? 2.594 1.806 -1.959 1.00 85.94 87 THR A O 1
ATOM 717 N N . THR A 1 88 ? 3.787 2.521 -0.203 1.00 89.31 88 THR A N 1
ATOM 718 C CA . THR A 1 88 ? 2.776 3.425 0.373 1.00 89.31 88 THR A CA 1
ATOM 719 C C . THR A 1 88 ? 3.363 4.790 0.753 1.00 89.31 88 THR A C 1
ATOM 721 O O . THR A 1 88 ? 4.538 4.904 1.112 1.00 89.31 88 THR A O 1
ATOM 724 N N . ASN A 1 89 ? 2.538 5.840 0.709 1.00 86.12 89 ASN A N 1
ATOM 725 C CA . ASN A 1 89 ? 2.882 7.150 1.273 1.00 86.12 89 ASN A CA 1
ATOM 726 C C . ASN A 1 89 ? 2.970 7.097 2.806 1.00 86.12 89 ASN A C 1
ATOM 728 O O . ASN A 1 89 ? 2.086 6.542 3.441 1.00 86.12 89 ASN A O 1
ATOM 732 N N . TRP A 1 90 ? 3.946 7.782 3.409 1.00 84.62 90 TRP A N 1
ATOM 733 C CA . TRP A 1 90 ? 4.197 7.717 4.861 1.00 84.62 90 TRP A CA 1
ATOM 734 C C . TRP A 1 90 ? 3.052 8.250 5.735 1.00 84.62 90 TRP A C 1
ATOM 736 O O . TRP A 1 90 ? 2.757 7.681 6.779 1.00 84.62 90 TRP A O 1
ATOM 746 N N . THR A 1 91 ? 2.406 9.355 5.354 1.00 87.56 91 THR A N 1
ATOM 747 C CA . THR A 1 91 ? 1.442 10.051 6.225 1.00 87.56 91 THR A CA 1
ATOM 748 C C . THR A 1 91 ? 0.262 10.592 5.427 1.00 87.56 91 THR A C 1
ATOM 750 O O . THR A 1 91 ? 0.420 11.063 4.301 1.00 87.56 91 THR A O 1
ATOM 753 N N . SER A 1 92 ? -0.918 10.593 6.046 1.00 90.06 92 SER A N 1
ATOM 754 C CA . SER A 1 92 ? -2.109 11.304 5.575 1.00 90.06 92 SER A CA 1
ATOM 755 C C . SER A 1 92 ? -2.766 12.096 6.703 1.00 90.06 92 SER A C 1
ATOM 757 O O . SER A 1 92 ? -2.670 11.709 7.868 1.00 90.06 92 SER A O 1
ATOM 759 N N . TYR A 1 93 ? -3.507 13.143 6.350 1.00 89.94 93 TYR A N 1
ATOM 760 C CA . TYR A 1 93 ? -4.345 13.897 7.281 1.00 89.94 93 TYR A CA 1
ATOM 761 C C . TYR A 1 93 ? -5.818 13.702 6.951 1.00 89.94 93 TYR A C 1
ATOM 763 O O . TYR A 1 93 ? -6.179 13.567 5.780 1.00 89.94 93 TYR A O 1
ATOM 771 N N . SER A 1 94 ? -6.660 13.716 7.980 1.00 89.94 94 SER A N 1
ATOM 772 C CA . SER A 1 94 ? -8.103 13.693 7.788 1.00 89.94 94 SER A CA 1
ATOM 773 C C . SER A 1 94 ? -8.612 15.011 7.197 1.00 89.94 94 SER A C 1
ATOM 775 O O . SER A 1 94 ? -8.110 16.089 7.531 1.00 89.94 94 SER A O 1
ATOM 777 N N . ASN A 1 95 ? -9.647 14.942 6.360 1.00 86.88 95 ASN A N 1
ATOM 778 C CA . ASN A 1 95 ? -10.408 16.124 5.955 1.00 86.88 95 ASN A CA 1
ATOM 779 C C . ASN A 1 95 ? -11.368 16.591 7.075 1.00 86.88 95 ASN A C 1
ATOM 781 O O . ASN A 1 95 ? -11.379 16.031 8.174 1.00 86.88 95 ASN A O 1
ATOM 785 N N . SER A 1 96 ? -12.186 17.610 6.785 1.00 84.81 96 SER A N 1
ATOM 786 C CA . SER A 1 96 ? -13.194 18.166 7.706 1.00 84.81 96 SER A CA 1
ATOM 787 C C . SER A 1 96 ? -14.288 17.185 8.134 1.00 84.81 96 SER A C 1
ATOM 789 O O . SER A 1 96 ? -14.999 17.466 9.094 1.00 84.81 96 SER A O 1
ATOM 791 N N . ASP A 1 97 ? -14.411 16.052 7.443 1.00 84.88 97 ASP A N 1
ATOM 792 C CA . ASP A 1 97 ? -15.400 15.003 7.694 1.00 84.88 97 ASP A CA 1
ATOM 793 C C . ASP A 1 97 ? -14.751 13.744 8.307 1.00 84.88 97 ASP A C 1
ATOM 795 O O . ASP A 1 97 ? -15.392 12.700 8.450 1.00 84.88 97 ASP A O 1
ATOM 799 N N . GLY A 1 98 ? -13.463 13.822 8.664 1.00 86.12 98 GLY A N 1
ATOM 800 C CA . GLY A 1 98 ? -12.709 12.714 9.248 1.00 86.12 98 GLY A CA 1
ATOM 801 C C . GLY A 1 98 ? -12.237 11.663 8.237 1.00 86.12 98 GLY A C 1
ATOM 802 O O . GLY A 1 98 ? -11.749 10.612 8.645 1.00 86.12 98 GLY A O 1
ATOM 803 N N . GLU A 1 99 ? -12.361 11.906 6.930 1.00 89.50 99 GLU A N 1
ATOM 804 C CA . GLU A 1 99 ? -11.895 10.985 5.889 1.00 89.50 99 GLU A CA 1
ATOM 805 C C . GLU A 1 99 ? -10.375 11.062 5.734 1.00 89.50 99 GLU A C 1
ATOM 807 O O . GLU A 1 99 ? -9.817 12.141 5.528 1.00 89.50 99 GLU A O 1
ATOM 812 N N . ILE A 1 100 ? -9.716 9.907 5.775 1.00 90.81 100 ILE A N 1
ATOM 813 C CA . ILE A 1 100 ? -8.285 9.745 5.519 1.00 90.81 100 ILE A CA 1
ATOM 814 C C . ILE A 1 100 ? -8.077 9.013 4.198 1.00 90.81 100 ILE A C 1
ATOM 816 O O . ILE A 1 100 ? -8.844 8.121 3.833 1.00 90.81 100 ILE A O 1
ATOM 820 N N . ASN A 1 101 ? -7.024 9.394 3.481 1.00 91.12 101 ASN A N 1
ATOM 821 C CA . ASN A 1 101 ? -6.694 8.839 2.177 1.00 91.12 101 ASN A CA 1
ATOM 822 C C . ASN A 1 101 ? -5.192 8.568 2.081 1.00 91.12 101 ASN A C 1
ATOM 824 O O . ASN A 1 101 ? -4.378 9.445 2.363 1.00 91.12 101 ASN A O 1
ATOM 828 N N . ASN A 1 102 ? -4.839 7.378 1.615 1.00 92.81 102 ASN A N 1
ATOM 829 C CA . ASN A 1 102 ? -3.478 6.946 1.346 1.00 92.81 102 ASN A CA 1
ATOM 830 C C . ASN A 1 102 ? -3.390 6.384 -0.078 1.00 92.81 102 ASN A C 1
ATOM 832 O O . ASN A 1 102 ? -4.361 5.844 -0.607 1.00 92.81 102 ASN A O 1
ATOM 836 N N . MET A 1 103 ? -2.240 6.564 -0.721 1.00 93.50 103 MET A N 1
ATOM 837 C CA . MET A 1 103 ? -1.977 6.022 -2.049 1.00 93.50 103 MET A CA 1
ATOM 838 C C . MET A 1 103 ? -0.928 4.929 -1.925 1.00 93.50 103 MET A C 1
ATOM 840 O O . MET A 1 103 ? 0.142 5.175 -1.363 1.00 93.50 103 MET A O 1
ATOM 844 N N . ILE A 1 104 ? -1.238 3.769 -2.496 1.00 93.31 104 ILE A N 1
ATOM 845 C CA . ILE A 1 104 ? -0.281 2.694 -2.712 1.00 93.31 104 ILE A CA 1
ATOM 846 C C . ILE A 1 104 ? 0.141 2.641 -4.178 1.00 93.31 104 ILE A C 1
ATOM 848 O O . ILE A 1 104 ? -0.631 3.008 -5.066 1.00 93.31 104 ILE A O 1
ATOM 852 N N . ALA A 1 105 ? 1.370 2.202 -4.419 1.00 92.38 105 ALA A N 1
ATOM 853 C CA . ALA A 1 105 ? 1.978 2.054 -5.735 1.00 92.38 105 ALA A CA 1
ATOM 854 C C . ALA A 1 105 ? 2.858 0.786 -5.803 1.00 92.38 105 ALA A C 1
ATOM 856 O O . ALA A 1 105 ? 4.075 0.901 -5.984 1.00 92.38 105 ALA A O 1
ATOM 857 N N . PRO A 1 106 ? 2.286 -0.424 -5.627 1.00 92.00 106 PRO A N 1
ATOM 858 C CA . PRO A 1 106 ? 3.007 -1.664 -5.897 1.00 92.00 106 PRO A CA 1
ATOM 859 C C . PRO A 1 106 ? 3.526 -1.704 -7.342 1.00 92.00 106 PRO A C 1
ATOM 861 O O . PRO A 1 106 ? 2.930 -1.134 -8.266 1.00 92.00 106 PRO A O 1
ATOM 864 N N . VAL A 1 107 ? 4.654 -2.388 -7.535 1.00 90.44 107 VAL A N 1
ATOM 865 C CA . VAL A 1 107 ? 5.303 -2.534 -8.843 1.00 90.44 107 VAL A CA 1
ATOM 866 C C . VAL A 1 107 ? 5.003 -3.889 -9.467 1.00 90.44 107 VAL A C 1
ATOM 868 O O . VAL A 1 107 ? 4.713 -4.862 -8.777 1.00 90.44 107 VAL A O 1
ATOM 871 N N . ARG A 1 108 ? 5.128 -3.979 -10.791 1.00 88.81 108 ARG A N 1
ATOM 872 C CA . ARG A 1 108 ? 4.845 -5.19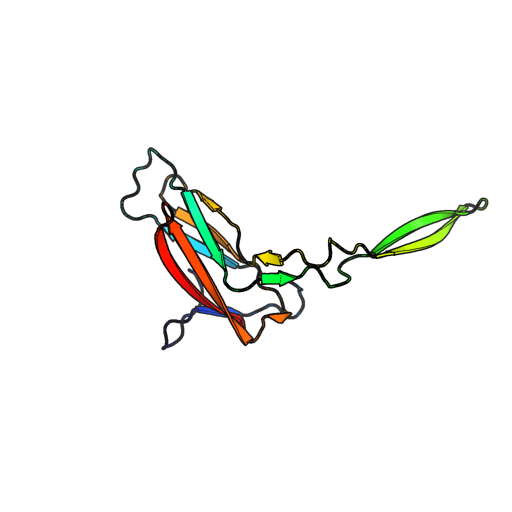1 -11.572 1.00 88.81 108 ARG A CA 1
ATOM 873 C C . ARG A 1 108 ? 5.607 -6.432 -11.092 1.00 88.81 108 ARG A C 1
ATOM 875 O O . ARG A 1 108 ? 5.120 -7.542 -11.261 1.00 88.81 108 ARG A O 1
ATOM 882 N N . SER A 1 109 ? 6.803 -6.276 -10.523 1.00 87.12 109 SER A N 1
ATOM 883 C CA . SER A 1 109 ? 7.575 -7.413 -9.998 1.00 87.12 109 SER A CA 1
ATOM 884 C C . SER A 1 109 ? 6.975 -8.054 -8.742 1.00 87.12 109 SER A C 1
ATOM 886 O O . SER A 1 109 ? 7.437 -9.125 -8.377 1.00 87.12 109 SER A O 1
ATOM 888 N N . MET A 1 110 ? 5.984 -7.417 -8.109 1.00 89.81 110 MET A N 1
ATOM 889 C CA . MET A 1 110 ? 5.279 -7.913 -6.917 1.00 89.81 110 MET A CA 1
ATOM 890 C C . MET A 1 110 ? 3.998 -8.692 -7.262 1.00 89.81 110 MET A C 1
ATOM 892 O O . MET A 1 110 ? 3.232 -9.048 -6.375 1.00 89.81 110 MET A O 1
ATOM 896 N N . ILE A 1 111 ? 3.709 -8.924 -8.550 1.00 91.88 111 ILE A N 1
ATOM 897 C CA . ILE A 1 111 ? 2.555 -9.739 -8.959 1.00 91.88 111 ILE A CA 1
ATOM 898 C C . ILE A 1 111 ? 2.706 -11.150 -8.376 1.00 91.88 111 ILE A C 1
ATOM 900 O O . ILE A 1 111 ? 3.706 -11.822 -8.630 1.00 91.88 111 ILE A O 1
ATOM 904 N N . GLY A 1 112 ? 1.686 -11.603 -7.653 1.00 91.25 112 GLY A N 1
ATOM 905 C CA . GLY A 1 112 ? 1.656 -12.858 -6.908 1.00 91.25 112 GLY A CA 1
ATOM 906 C C . GLY A 1 112 ? 2.010 -12.723 -5.425 1.00 91.25 112 GLY A C 1
ATOM 907 O O . GLY A 1 112 ? 1.810 -13.687 -4.687 1.00 91.25 112 GLY A O 1
ATOM 908 N N . ASP A 1 113 ? 2.496 -11.559 -4.984 1.00 92.19 113 ASP A N 1
ATOM 909 C CA . ASP A 1 113 ? 2.742 -11.270 -3.571 1.00 92.19 11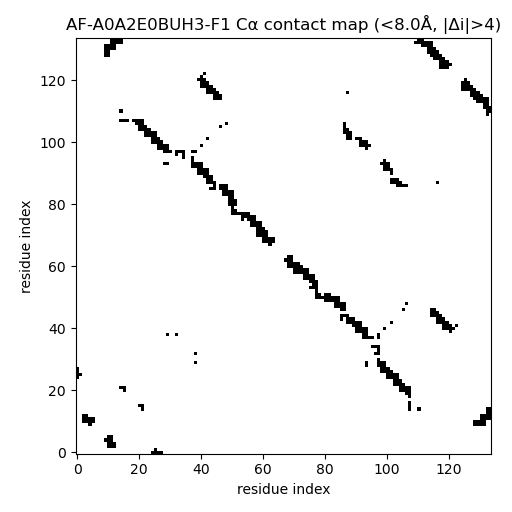3 ASP A CA 1
ATOM 910 C C . ASP A 1 113 ? 1.473 -10.738 -2.878 1.00 92.19 113 ASP A C 1
ATOM 912 O O . ASP A 1 113 ? 0.520 -10.277 -3.516 1.00 92.19 113 ASP A O 1
ATOM 916 N N . THR A 1 114 ? 1.490 -10.755 -1.543 1.00 94.25 114 THR A N 1
ATOM 917 C CA . THR A 1 114 ? 0.490 -10.088 -0.701 1.00 94.25 114 THR A CA 1
ATOM 918 C C . THR A 1 114 ? 1.121 -8.854 -0.070 1.00 94.25 114 THR A C 1
ATOM 920 O O . THR A 1 114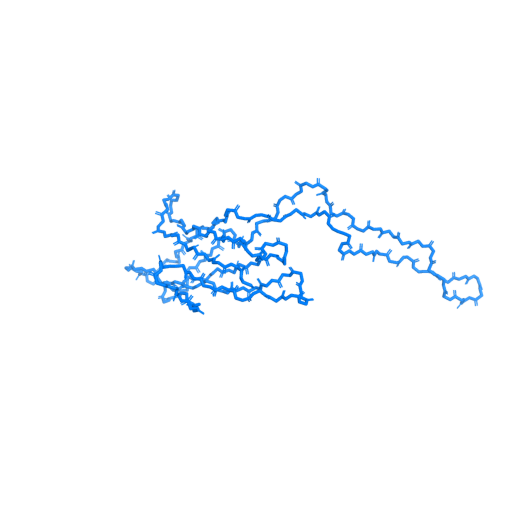 ? 2.104 -8.958 0.656 1.00 94.25 114 THR A O 1
ATOM 923 N N . LEU A 1 115 ? 0.550 -7.686 -0.349 1.00 93.31 115 LEU A N 1
ATOM 924 C CA . LEU A 1 115 ? 0.917 -6.405 0.236 1.00 93.31 115 LEU A CA 1
ATOM 925 C C . LEU A 1 115 ? 0.145 -6.179 1.540 1.00 93.31 115 LEU A C 1
ATOM 927 O O . LEU A 1 115 ? -1.081 -6.072 1.526 1.00 93.31 115 LEU A O 1
ATOM 931 N N . SER A 1 116 ? 0.863 -6.014 2.644 1.00 93.38 116 SER A N 1
ATOM 932 C CA . SER A 1 116 ? 0.316 -5.600 3.936 1.00 93.38 116 SER A CA 1
ATOM 933 C C . SER A 1 116 ? 0.542 -4.107 4.141 1.00 93.38 116 SER A C 1
ATOM 935 O O . SER A 1 116 ? 1.679 -3.635 4.144 1.00 93.38 116 SER A O 1
ATOM 937 N N . VAL A 1 117 ? -0.533 -3.347 4.355 1.00 93.00 117 VAL A N 1
ATOM 938 C CA . VAL A 1 117 ? -0.467 -1.909 4.653 1.00 93.00 117 VAL A CA 1
ATOM 939 C C . VAL A 1 117 ? -1.024 -1.650 6.045 1.00 93.00 117 VAL A C 1
ATOM 941 O O . VAL A 1 117 ? -2.224 -1.784 6.271 1.00 93.00 117 VAL A O 1
ATOM 944 N N . GLY A 1 118 ? -0.160 -1.267 6.980 1.00 92.19 118 GLY A N 1
ATOM 945 C CA . GLY A 1 118 ? -0.538 -0.892 8.338 1.00 92.19 118 GLY A CA 1
ATOM 946 C C . GLY A 1 118 ? -0.854 0.596 8.442 1.00 92.19 118 GLY A C 1
ATOM 947 O O . GLY A 1 118 ? -0.084 1.428 7.965 1.00 92.19 118 GLY A O 1
ATOM 948 N N . ALA A 1 119 ? -1.963 0.938 9.093 1.00 91.94 119 ALA A N 1
ATOM 949 C CA . ALA A 1 119 ? -2.300 2.298 9.497 1.00 91.94 119 ALA A CA 1
ATOM 950 C C . ALA A 1 119 ? -1.976 2.494 10.983 1.00 91.94 119 ALA A C 1
ATOM 952 O O . ALA A 1 119 ? -2.308 1.647 11.813 1.00 91.94 119 ALA A O 1
ATOM 953 N N . TYR A 1 120 ? -1.369 3.626 11.333 1.00 91.00 120 TYR A N 1
ATOM 954 C CA . TYR A 1 120 ? -0.906 3.928 12.685 1.00 91.00 120 TYR A CA 1
ATOM 955 C C . TYR A 1 120 ? -1.402 5.292 13.155 1.00 91.00 120 TYR A C 1
ATOM 957 O O . TYR A 1 120 ? -1.242 6.304 12.466 1.00 91.00 120 TYR A O 1
ATOM 965 N N . TYR A 1 121 ? -1.916 5.339 14.380 1.00 89.81 121 TYR A N 1
ATOM 966 C CA . TYR A 1 121 ? -2.284 6.568 15.075 1.00 89.81 121 TYR A CA 1
ATOM 967 C C . TYR A 1 121 ? -1.491 6.665 16.378 1.00 89.81 121 TYR A C 1
ATOM 969 O O . TYR A 1 121 ? -1.473 5.724 17.159 1.00 89.81 121 TYR A O 1
ATOM 977 N N . ASN A 1 122 ? -0.794 7.783 16.612 1.00 87.00 122 ASN A N 1
ATOM 978 C CA . ASN A 1 122 ? 0.078 7.964 17.785 1.00 87.00 122 ASN A CA 1
ATOM 979 C C . ASN A 1 122 ? 1.055 6.793 18.041 1.00 87.00 122 ASN A C 1
ATOM 981 O O . ASN A 1 122 ? 1.300 6.433 19.188 1.00 87.00 122 ASN A O 1
ATOM 985 N N . TYR A 1 123 ? 1.637 6.231 16.975 1.00 83.75 123 TYR A N 1
ATOM 986 C CA . TYR A 1 123 ? 2.541 5.066 17.010 1.00 83.75 123 TYR A CA 1
ATOM 987 C C . TYR A 1 123 ? 1.888 3.729 17.401 1.00 83.75 123 TYR A C 1
ATOM 989 O O . TYR A 1 123 ? 2.591 2.728 17.518 1.00 83.75 123 TYR A O 1
ATOM 997 N N . GLU A 1 124 ? 0.564 3.675 17.538 1.00 89.38 124 GLU A N 1
ATOM 998 C CA . GLU A 1 124 ? -0.186 2.435 17.730 1.00 89.38 124 GLU A CA 1
ATOM 999 C C . GLU A 1 124 ? -0.787 1.970 16.401 1.00 89.38 124 GLU A C 1
ATOM 1001 O O . GLU A 1 124 ? -1.363 2.767 15.656 1.00 89.38 124 GLU A O 1
ATOM 1006 N N . LEU A 1 125 ? -0.636 0.677 16.099 1.00 90.12 125 LEU A N 1
ATOM 1007 C CA . LEU A 1 125 ? -1.248 0.044 14.932 1.00 90.12 125 LEU A CA 1
ATOM 1008 C C . LEU A 1 125 ? -2.766 -0.008 15.132 1.00 90.12 125 LEU A C 1
ATOM 1010 O O . LEU A 1 125 ? -3.238 -0.603 16.100 1.00 90.12 125 LEU A O 1
ATOM 1014 N N . ILE A 1 126 ? -3.516 0.603 14.216 1.00 90.75 126 ILE A N 1
ATOM 1015 C CA . ILE A 1 126 ? -4.983 0.659 14.281 1.00 90.75 126 ILE A CA 1
ATOM 1016 C C . ILE A 1 126 ? -5.652 -0.342 13.339 1.00 90.75 126 ILE A C 1
ATOM 1018 O O . ILE A 1 126 ? -6.678 -0.915 13.694 1.00 90.75 126 ILE A O 1
ATOM 1022 N N . GLU A 1 127 ? -5.084 -0.567 12.155 1.00 90.50 127 GLU A N 1
ATOM 1023 C CA . GLU A 1 127 ? -5.664 -1.434 11.128 1.00 90.50 127 GLU A CA 1
ATOM 1024 C C . GLU A 1 127 ? -4.569 -1.933 10.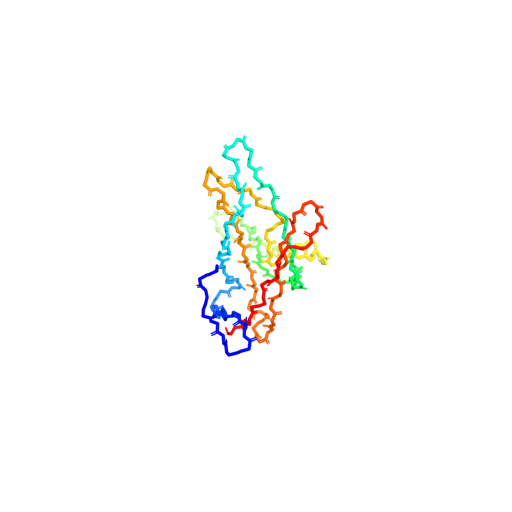180 1.00 90.50 127 GLU A C 1
ATOM 1026 O O . GLU A 1 127 ? -3.577 -1.235 9.957 1.00 90.50 127 GLU A O 1
ATOM 1031 N N . VAL A 1 128 ? -4.750 -3.133 9.624 1.00 92.75 128 VAL A N 1
ATOM 1032 C CA . VAL A 1 128 ? -3.894 -3.701 8.575 1.00 92.75 128 VAL A CA 1
ATOM 1033 C C . VAL A 1 128 ? -4.774 -4.085 7.395 1.00 92.75 128 VAL A C 1
ATOM 1035 O O . VAL A 1 128 ? -5.786 -4.762 7.565 1.00 92.75 128 VAL A O 1
ATOM 1038 N N . PHE A 1 129 ? -4.376 -3.658 6.201 1.00 92.06 129 PHE A N 1
ATOM 1039 C CA . PHE A 1 129 ? -4.997 -4.049 4.943 1.00 92.06 129 PHE A CA 1
ATOM 1040 C C . PHE A 1 129 ? -4.096 -5.064 4.248 1.00 92.06 129 PHE A C 1
ATOM 1042 O O . PHE A 1 129 ? -2.985 -4.714 3.859 1.00 92.06 129 PHE A O 1
ATOM 1049 N N . GLU A 1 130 ? -4.572 -6.295 4.081 1.00 95.19 130 GLU A N 1
ATOM 1050 C CA . GLU A 1 130 ? -3.862 -7.336 3.333 1.00 95.19 130 GLU A CA 1
ATOM 1051 C C . GLU A 1 130 ? -4.419 -7.406 1.905 1.00 95.19 130 GLU A C 1
ATOM 1053 O O . GLU A 1 130 ? -5.621 -7.597 1.707 1.00 95.19 130 GLU A O 1
ATOM 1058 N N . ILE A 1 131 ? -3.557 -7.193 0.911 1.00 95.81 131 ILE A N 1
ATOM 1059 C CA . ILE A 1 131 ? -3.930 -6.995 -0.492 1.00 95.81 131 ILE A CA 1
ATOM 1060 C C . ILE A 1 131 ? -3.141 -7.967 -1.370 1.00 95.81 131 ILE A C 1
ATOM 1062 O O . ILE A 1 131 ? -1.935 -7.815 -1.531 1.00 95.81 131 ILE A O 1
ATOM 1066 N N . VAL A 1 132 ? -3.814 -8.935 -1.978 1.00 96.69 132 VAL A N 1
ATOM 1067 C CA . VAL A 1 132 ? -3.241 -9.810 -3.006 1.00 96.69 132 VAL A CA 1
ATOM 1068 C C . VAL A 1 132 ? -3.064 -9.019 -4.304 1.00 96.69 132 VAL A C 1
ATOM 1070 O O . VAL A 1 132 ? -3.973 -8.300 -4.733 1.00 96.69 132 VAL A O 1
ATOM 1073 N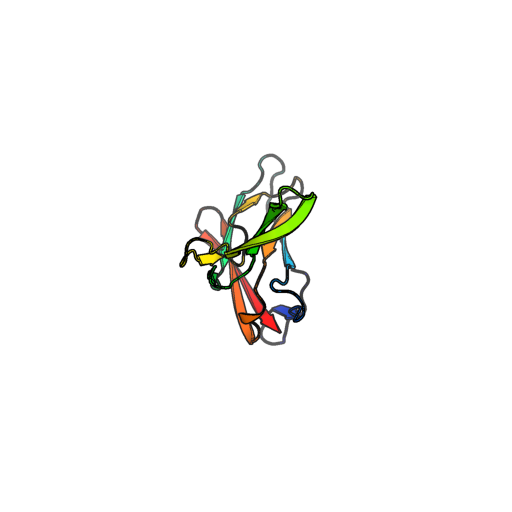 N . LEU A 1 133 ? -1.877 -9.121 -4.903 1.00 95.88 133 LEU A N 1
ATOM 1074 C CA . LEU A 1 133 ? -1.497 -8.427 -6.134 1.00 95.88 133 LEU A CA 1
ATOM 1075 C C . LEU A 1 133 ? -1.610 -9.385 -7.337 1.00 95.88 133 LEU A C 1
ATOM 1077 O O . LEU A 1 133 ? -0.716 -10.201 -7.554 1.00 95.88 133 LEU A O 1
ATOM 1081 N N . ASP A 1 134 ? -2.689 -9.285 -8.121 1.00 91.88 134 ASP A N 1
ATOM 1082 C CA . ASP A 1 134 ? -3.055 -10.235 -9.201 1.00 91.88 134 ASP A CA 1
ATOM 1083 C C . ASP A 1 134 ? -2.552 -9.845 -10.612 1.00 91.88 134 ASP A C 1
ATOM 1085 O O . ASP A 1 134 ? -2.566 -8.639 -10.934 1.00 91.88 134 ASP A O 1
#

Foldseek 3Di:
DPFDADPVGAGEDEADLVDFKDKDKDKDFDPPDDLPDKFKKFKAKPDWDWQDDQPDWDFDWDADPVRDIDGDDTHRPRDPGPDTHTQKDTMWIADSRRMTMIMGIDGNVCQQHWMWMFMDGPNDTDDIHTYHYD

Solvent-accessible surface area (backbone atoms only — not comparable to full-atom values): 7849 Å² total; per-residue (Å²): 100,91,55,60,64,54,97,87,69,40,28,48,44,82,52,46,86,91,40,65,58,36,77,46,70,43,44,51,69,51,85,88,62,55,78,86,61,70,52,66,35,38,41,49,51,78,49,64,48,64,47,74,65,85,84,42,64,52,73,47,67,50,65,48,102,79,70,45,84,41,77,78,46,78,45,69,52,71,59,68,78,78,48,72,40,66,25,44,52,55,67,33,56,24,48,80,84,23,42,33,57,46,51,33,44,50,43,53,90,47,58,79,41,71,42,40,39,38,36,26,48,95,88,39,83,75,50,73,48,49,31,37,28,77

Sequence (134 aa):
MRLPIDENGYYHLEMNRDTWQTTHRISGNVSGYQAQVPVMVNWESDLYWVLGDTLGYIVKSGYTDEWVYVAYDTVYVTGFSGEEVRTTNWTSYSNSDGEINNMIAPVRSMIGDTLSVGAYYNYELIEVFEIVLD

Mean predicted aligned error: 10.95 Å

Radius of gyration: 20.62 Å; Cα contacts (8 Å, |Δi|>4): 280; chains: 1; bounding box: 45×38×58 Å